Protein AF-A0A2V9UB07-F1 (afdb_monomer_lite)

Structure (mmCIF, N/CA/C/O backbone):
data_AF-A0A2V9UB07-F1
#
_entry.id   AF-A0A2V9UB07-F1
#
loop_
_atom_site.group_PDB
_atom_site.id
_atom_site.type_symbol
_atom_site.label_atom_id
_atom_site.label_alt_id
_atom_site.label_comp_id
_atom_site.label_asym_id
_atom_site.label_entity_id
_atom_site.label_seq_id
_atom_site.pdbx_PDB_ins_code
_atom_site.Cartn_x
_atom_site.Cartn_y
_atom_site.Cartn_z
_atom_site.occupancy
_atom_site.B_iso_or_equiv
_atom_site.auth_seq_id
_atom_site.auth_comp_id
_atom_site.auth_asym_id
_atom_site.auth_atom_id
_atom_site.pdbx_PDB_model_num
ATOM 1 N N . MET A 1 1 ? 18.508 -14.330 -16.072 1.00 61.78 1 MET A N 1
ATOM 2 C CA . MET A 1 1 ? 18.042 -14.260 -14.664 1.00 61.78 1 MET A CA 1
ATOM 3 C C . MET A 1 1 ? 18.662 -13.068 -13.929 1.00 61.78 1 MET A C 1
ATOM 5 O O . MET A 1 1 ? 17.905 -12.271 -13.391 1.00 61.78 1 MET A O 1
ATOM 9 N N . ALA A 1 2 ? 19.992 -12.885 -13.944 1.00 69.31 2 ALA A N 1
ATOM 10 C CA . ALA A 1 2 ? 20.642 -11.715 -13.329 1.00 69.31 2 ALA A CA 1
ATOM 11 C C . ALA A 1 2 ? 20.252 -10.382 -14.002 1.00 69.31 2 ALA A C 1
ATOM 13 O O . ALA A 1 2 ? 19.905 -9.424 -13.314 1.00 69.31 2 ALA A O 1
ATOM 14 N N . ASP A 1 3 ? 20.192 -10.355 -15.337 1.00 76.75 3 ASP A N 1
ATOM 15 C CA . ASP A 1 3 ? 19.855 -9.136 -16.090 1.00 76.75 3 ASP A CA 1
ATOM 16 C C . ASP A 1 3 ? 18.443 -8.624 -15.774 1.00 76.75 3 ASP A C 1
ATOM 18 O O . ASP A 1 3 ? 18.246 -7.439 -15.534 1.00 76.75 3 ASP A O 1
ATOM 22 N N . SER A 1 4 ? 17.460 -9.522 -15.646 1.00 80.81 4 SER A N 1
ATOM 23 C CA . SER A 1 4 ? 16.085 -9.150 -15.283 1.00 80.81 4 SER A CA 1
ATOM 24 C C . SER A 1 4 ? 15.958 -8.594 -13.861 1.00 80.81 4 SER A C 1
ATOM 26 O O . SER A 1 4 ? 15.107 -7.743 -13.612 1.00 80.81 4 SER A O 1
ATOM 28 N N . GLN A 1 5 ? 16.784 -9.059 -12.916 1.00 82.19 5 GLN A N 1
ATOM 29 C CA . GLN A 1 5 ? 16.800 -8.512 -11.554 1.00 82.19 5 GLN A CA 1
ATOM 30 C C . GLN A 1 5 ? 17.458 -7.132 -11.520 1.00 82.19 5 GLN A C 1
ATOM 32 O O . GLN A 1 5 ? 16.958 -6.231 -10.846 1.00 82.19 5 GLN A O 1
ATOM 37 N N . LEU A 1 6 ? 18.543 -6.955 -12.277 1.00 86.69 6 LEU A N 1
ATOM 38 C CA . LEU A 1 6 ? 19.225 -5.674 -12.404 1.00 86.69 6 LEU A CA 1
ATOM 39 C C . LEU A 1 6 ? 18.322 -4.621 -13.058 1.00 86.69 6 LEU A C 1
ATOM 41 O O . LEU A 1 6 ? 18.209 -3.517 -12.531 1.00 86.69 6 LEU A O 1
ATOM 45 N N . GLU A 1 7 ? 17.638 -4.961 -14.150 1.00 88.31 7 GLU A N 1
ATOM 46 C CA . GLU A 1 7 ? 16.699 -4.046 -14.809 1.00 88.31 7 GLU A CA 1
ATOM 47 C C . GLU A 1 7 ? 15.520 -3.684 -13.902 1.00 88.31 7 GLU A C 1
ATOM 49 O O . GLU A 1 7 ? 15.155 -2.513 -13.794 1.00 88.31 7 GLU A O 1
ATOM 54 N N . ARG A 1 8 ? 14.984 -4.651 -13.147 1.00 88.50 8 ARG A N 1
ATOM 55 C CA . ARG A 1 8 ? 13.946 -4.370 -12.148 1.00 88.50 8 ARG A CA 1
ATOM 56 C C . ARG A 1 8 ? 14.443 -3.410 -11.067 1.00 88.50 8 ARG A C 1
ATOM 58 O O . ARG A 1 8 ? 13.724 -2.487 -10.697 1.00 88.50 8 ARG A O 1
ATOM 65 N N . LEU A 1 9 ? 15.664 -3.604 -10.568 1.00 90.88 9 LEU A N 1
ATOM 66 C CA . LEU A 1 9 ? 16.254 -2.726 -9.559 1.00 90.88 9 LEU A CA 1
ATOM 67 C C . LEU A 1 9 ? 16.493 -1.311 -10.103 1.00 90.88 9 LEU A C 1
ATOM 69 O O . LEU A 1 9 ? 16.225 -0.339 -9.397 1.00 90.88 9 LEU A O 1
ATOM 73 N N . LYS A 1 10 ? 16.974 -1.186 -11.345 1.00 92.38 10 LYS A N 1
ATOM 74 C CA . LYS A 1 10 ? 17.146 0.109 -12.021 1.00 92.38 10 LYS A CA 1
ATOM 75 C C . LYS A 1 10 ? 15.808 0.820 -12.200 1.00 92.38 10 LYS A C 1
ATOM 77 O O . LYS A 1 10 ? 15.701 1.979 -11.819 1.00 92.38 10 LYS A O 1
ATOM 82 N N . SER A 1 11 ? 14.793 0.118 -12.707 1.00 92.38 11 SER A N 1
ATOM 83 C CA . SER A 1 11 ? 13.438 0.653 -12.878 1.00 92.38 11 SER A CA 1
ATOM 84 C C . SER A 1 11 ? 12.843 1.110 -11.546 1.00 92.38 11 SER A C 1
ATOM 86 O O . SER A 1 11 ? 12.338 2.225 -11.454 1.00 92.38 11 SER A O 1
ATOM 88 N N . PHE A 1 12 ? 12.988 0.301 -10.492 1.00 93.81 12 PHE A N 1
ATOM 89 C CA . PHE A 1 12 ? 12.552 0.671 -9.149 1.00 93.81 12 PHE A CA 1
ATOM 90 C C . PHE A 1 12 ? 13.232 1.961 -8.675 1.00 93.81 12 PHE A C 1
ATOM 92 O O . PHE A 1 12 ? 12.553 2.888 -8.252 1.00 93.81 12 PHE A O 1
ATOM 99 N N . ARG A 1 13 ? 14.565 2.053 -8.773 1.00 94.06 13 ARG A N 1
ATOM 100 C CA . ARG A 1 13 ? 15.310 3.248 -8.340 1.00 94.06 13 ARG A CA 1
ATOM 101 C C . ARG A 1 13 ? 14.962 4.489 -9.155 1.00 94.06 13 ARG A C 1
ATOM 103 O O . ARG A 1 13 ? 14.794 5.546 -8.562 1.00 94.06 13 ARG A O 1
ATOM 110 N N . GLY A 1 14 ? 14.835 4.351 -10.475 1.00 95.75 14 GLY A N 1
ATOM 111 C CA . GLY A 1 14 ? 14.438 5.449 -11.355 1.00 95.75 14 GLY A CA 1
ATOM 112 C C . GLY A 1 14 ? 13.073 6.010 -10.967 1.00 95.75 14 GLY A C 1
ATOM 113 O O . GLY A 1 14 ? 12.941 7.213 -10.781 1.00 95.75 14 GLY A O 1
ATOM 114 N N . PHE A 1 15 ? 12.101 5.131 -10.711 1.00 96.00 15 PHE A N 1
ATOM 115 C CA . PHE A 1 15 ? 10.779 5.542 -10.243 1.00 96.00 15 PHE A CA 1
ATOM 116 C C . PHE A 1 15 ? 10.839 6.305 -8.911 1.00 96.00 15 PHE A C 1
ATOM 118 O O . PHE A 1 15 ? 10.195 7.341 -8.760 1.00 96.00 15 PHE A O 1
ATOM 125 N N . ILE A 1 16 ? 11.607 5.807 -7.932 1.00 94.44 16 ILE A N 1
ATOM 126 C CA . ILE A 1 16 ? 11.748 6.489 -6.636 1.00 94.44 16 ILE A CA 1
ATOM 127 C C . ILE A 1 16 ? 12.369 7.877 -6.817 1.00 94.44 16 ILE A C 1
ATOM 129 O O . ILE A 1 16 ? 11.863 8.832 -6.240 1.00 94.44 16 ILE A O 1
ATOM 133 N N . GLN A 1 17 ? 13.394 8.008 -7.659 1.00 95.69 17 GLN A N 1
ATOM 134 C CA . GLN A 1 17 ? 14.027 9.295 -7.941 1.00 95.69 17 GLN A CA 1
ATOM 135 C C . GLN A 1 17 ? 13.060 10.291 -8.602 1.00 95.69 17 GLN A C 1
ATOM 137 O O . GLN A 1 17 ? 13.050 11.467 -8.248 1.00 95.69 17 GLN A O 1
ATOM 142 N N . GLU A 1 18 ? 12.231 9.841 -9.545 1.0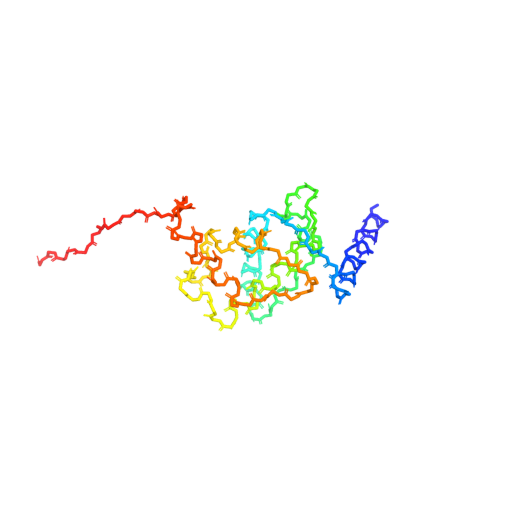0 95.12 18 GLU A N 1
ATOM 143 C CA . GLU A 1 18 ? 11.201 10.690 -10.155 1.00 95.12 18 GLU A CA 1
ATOM 144 C C . GLU A 1 18 ? 10.171 11.147 -9.113 1.00 95.12 18 GLU A C 1
ATOM 146 O O . GLU A 1 18 ? 9.819 12.327 -9.059 1.00 95.12 18 GLU A O 1
ATOM 151 N N . ALA A 1 19 ? 9.727 10.247 -8.231 1.00 94.12 19 ALA A N 1
ATOM 152 C CA . ALA A 1 19 ? 8.836 10.606 -7.131 1.00 94.12 19 ALA A CA 1
ATOM 153 C C . ALA A 1 19 ? 9.508 11.585 -6.145 1.00 94.12 19 ALA A C 1
ATOM 155 O O . ALA A 1 19 ? 8.890 12.545 -5.699 1.00 94.12 19 ALA A O 1
ATOM 156 N N . GLU A 1 20 ? 10.791 11.430 -5.832 1.00 93.06 20 GLU A N 1
ATOM 157 C CA . GLU A 1 20 ? 11.532 12.405 -5.014 1.00 93.06 20 GLU A CA 1
ATOM 158 C C . GLU A 1 20 ? 11.579 13.799 -5.661 1.00 93.06 20 GLU A C 1
ATOM 160 O O . GLU A 1 20 ? 11.609 14.806 -4.957 1.00 93.06 20 GLU A O 1
ATOM 165 N N . GLN A 1 21 ? 11.506 13.870 -6.991 1.00 94.31 21 GLN A N 1
ATOM 166 C CA . GLN A 1 21 ? 11.424 15.117 -7.760 1.00 94.31 21 GLN A CA 1
ATOM 167 C C . GLN A 1 21 ? 9.990 15.651 -7.918 1.00 94.31 21 GLN A C 1
ATOM 169 O O . GLN A 1 21 ? 9.773 16.638 -8.619 1.00 94.31 21 GLN A O 1
ATOM 174 N N . GLY A 1 22 ? 9.006 15.030 -7.262 1.00 92.94 22 GLY A N 1
ATOM 175 C CA . GLY A 1 22 ? 7.611 15.471 -7.278 1.00 92.94 22 GLY A CA 1
ATOM 176 C C . GLY A 1 22 ? 6.742 14.812 -8.349 1.00 92.94 22 GLY A C 1
ATOM 177 O O . GLY A 1 22 ? 5.594 15.226 -8.519 1.00 92.94 22 GLY A O 1
ATOM 178 N N . ALA A 1 23 ? 7.237 13.794 -9.065 1.00 94.62 23 ALA A N 1
ATOM 179 C CA . ALA A 1 23 ? 6.419 13.064 -10.029 1.00 94.62 23 ALA A CA 1
ATOM 180 C C . ALA A 1 23 ? 5.212 12.399 -9.352 1.00 94.62 23 ALA A C 1
ATOM 182 O O . ALA A 1 23 ? 5.267 11.975 -8.195 1.00 94.62 23 ALA A O 1
ATOM 183 N N . SER A 1 24 ? 4.104 12.302 -10.083 1.00 93.44 24 SER A N 1
ATOM 184 C CA . SER A 1 24 ? 2.890 11.676 -9.564 1.00 93.44 24 SER A CA 1
ATOM 185 C C . SER A 1 24 ? 3.083 10.171 -9.383 1.00 93.44 24 SER A C 1
ATOM 187 O O . SER A 1 24 ? 3.574 9.482 -10.278 1.00 93.44 24 SER A O 1
ATOM 189 N N . VAL A 1 25 ? 2.667 9.650 -8.230 1.00 95.50 25 VAL A N 1
ATOM 190 C CA . VAL A 1 25 ? 2.704 8.218 -7.930 1.00 95.50 25 VAL A CA 1
ATOM 191 C C . VAL A 1 25 ? 1.342 7.616 -8.282 1.00 95.50 25 VAL A C 1
ATOM 193 O O . VAL A 1 25 ? 0.330 7.982 -7.669 1.00 95.50 25 VAL A O 1
ATOM 196 N N . PRO A 1 26 ? 1.277 6.672 -9.239 1.00 95.81 26 PRO A N 1
ATOM 197 C CA . PRO A 1 26 ? 0.010 6.159 -9.725 1.00 95.81 26 PRO A CA 1
ATOM 198 C C . PRO A 1 26 ? -0.742 5.410 -8.616 1.00 95.81 26 PRO A C 1
ATOM 200 O O . PRO A 1 26 ? -0.125 4.923 -7.655 1.00 95.81 26 PRO A O 1
ATOM 203 N N . PRO A 1 27 ? -2.075 5.301 -8.733 1.00 96.88 27 PRO A N 1
ATOM 204 C CA . PRO A 1 27 ? -2.851 4.392 -7.910 1.00 96.88 27 PRO A CA 1
ATOM 205 C C . PRO A 1 27 ? -2.350 2.951 -8.040 1.00 96.88 27 PRO A C 1
ATOM 207 O O . PRO A 1 27 ? -1.804 2.554 -9.072 1.00 96.88 27 PRO A O 1
ATOM 210 N N . VAL A 1 28 ? -2.551 2.166 -6.989 1.00 97.50 28 VAL A N 1
ATOM 211 C CA . VAL A 1 28 ? -2.182 0.743 -6.940 1.00 97.50 28 VAL A CA 1
ATOM 212 C C . VAL A 1 28 ? -3.379 -0.099 -6.512 1.00 97.50 28 VAL A C 1
ATOM 214 O O . VAL A 1 28 ? -4.444 0.436 -6.214 1.00 97.50 28 VAL A O 1
ATOM 217 N N . SER A 1 29 ? -3.224 -1.421 -6.475 1.00 97.56 29 SER A N 1
ATOM 218 C CA . SER A 1 29 ? -4.232 -2.284 -5.862 1.00 97.56 29 SER A CA 1
ATOM 219 C C . SER A 1 29 ? -4.200 -2.150 -4.337 1.00 97.56 29 SER A C 1
ATOM 221 O O . SER A 1 29 ? -3.131 -2.206 -3.724 1.00 97.56 29 SER A O 1
ATOM 223 N N . ALA A 1 30 ? -5.373 -2.016 -3.716 1.00 97.12 30 ALA A N 1
ATOM 224 C CA . ALA A 1 30 ? -5.506 -2.069 -2.260 1.00 97.12 30 ALA A CA 1
ATOM 225 C C . ALA A 1 30 ? -5.101 -3.446 -1.706 1.00 97.12 30 ALA A C 1
ATOM 227 O O . ALA A 1 30 ? -4.481 -3.520 -0.645 1.00 97.12 30 ALA A O 1
ATOM 228 N N . ASP A 1 31 ? -5.357 -4.517 -2.463 1.00 97.19 31 ASP A N 1
ATOM 229 C CA . ASP A 1 31 ? -4.974 -5.877 -2.079 1.00 97.19 31 ASP A CA 1
ATOM 230 C C . ASP A 1 31 ? -3.453 -6.034 -2.022 1.00 97.19 31 ASP A C 1
ATOM 232 O O . ASP A 1 31 ? -2.938 -6.640 -1.087 1.00 97.19 31 ASP A O 1
ATOM 236 N N . ASP A 1 32 ? -2.713 -5.427 -2.960 1.00 97.56 32 ASP A N 1
ATOM 237 C CA . ASP A 1 32 ? -1.243 -5.454 -2.937 1.00 97.56 32 ASP A CA 1
ATOM 238 C C . ASP A 1 32 ? -0.696 -4.759 -1.681 1.00 97.56 32 ASP A C 1
ATOM 240 O O . ASP A 1 32 ? 0.251 -5.250 -1.063 1.00 97.56 32 ASP A O 1
ATOM 244 N N . LEU A 1 33 ? -1.309 -3.642 -1.264 1.00 96.56 33 LEU A N 1
ATOM 245 C CA . LEU A 1 33 ? -0.937 -2.952 -0.024 1.00 96.56 33 LEU A CA 1
ATOM 246 C C . LEU A 1 33 ? -1.248 -3.798 1.212 1.00 96.56 33 LEU A C 1
ATOM 248 O O . LEU A 1 33 ? -0.404 -3.893 2.104 1.00 96.56 33 LEU A O 1
ATOM 252 N N . LYS A 1 34 ? -2.424 -4.432 1.258 1.00 96.44 34 LYS A N 1
ATOM 253 C CA . LYS A 1 34 ? -2.836 -5.303 2.367 1.00 96.44 34 LYS A CA 1
ATOM 254 C C . LYS A 1 34 ? -1.932 -6.529 2.484 1.00 96.44 34 LYS A C 1
ATOM 256 O O . LYS A 1 34 ? -1.433 -6.832 3.567 1.00 96.44 34 LYS A O 1
ATOM 261 N N . LEU A 1 35 ? -1.648 -7.199 1.366 1.00 95.75 35 LEU A N 1
ATOM 262 C CA . LEU A 1 35 ? -0.732 -8.340 1.314 1.00 95.75 35 LEU A CA 1
ATOM 263 C C . LEU A 1 35 ? 0.681 -7.943 1.754 1.00 95.75 35 LEU A C 1
ATOM 265 O O . LEU A 1 35 ? 1.300 -8.650 2.553 1.00 95.75 35 LEU A O 1
ATOM 269 N N . LEU A 1 36 ? 1.185 -6.797 1.286 1.00 94.44 36 LEU A N 1
ATOM 270 C CA . LEU A 1 36 ? 2.502 -6.301 1.678 1.00 94.44 36 LEU A CA 1
ATOM 271 C C . LEU A 1 36 ? 2.576 -5.949 3.170 1.00 94.44 36 LEU A C 1
ATOM 273 O O . LEU A 1 36 ? 3.558 -6.304 3.826 1.00 94.44 36 LEU A O 1
ATOM 277 N N . HIS A 1 37 ? 1.538 -5.308 3.714 1.00 93.50 37 HIS A N 1
ATOM 278 C CA . HIS A 1 37 ? 1.431 -4.979 5.139 1.00 93.50 37 HIS A CA 1
ATOM 279 C C . HIS A 1 37 ? 1.456 -6.234 6.011 1.00 93.50 37 HIS A C 1
ATOM 281 O O . HIS A 1 37 ? 2.247 -6.316 6.952 1.00 93.50 37 HIS A O 1
ATOM 287 N N . ASN A 1 38 ? 0.687 -7.257 5.633 1.00 92.56 38 ASN A N 1
ATOM 288 C CA . ASN A 1 38 ? 0.663 -8.543 6.331 1.00 92.56 38 ASN A CA 1
ATOM 289 C C . ASN A 1 38 ? 2.032 -9.232 6.305 1.00 92.56 38 ASN A C 1
ATOM 291 O O . ASN A 1 38 ? 2.509 -9.706 7.336 1.00 92.56 38 ASN A O 1
ATOM 295 N N . VAL A 1 39 ? 2.718 -9.231 5.157 1.00 91.38 39 VAL A N 1
ATOM 296 C CA . VAL A 1 39 ? 4.091 -9.754 5.061 1.00 91.38 39 VAL A CA 1
ATOM 297 C C . VAL A 1 39 ? 5.044 -8.976 5.972 1.00 91.38 39 VAL A C 1
ATOM 299 O O . VAL A 1 39 ? 5.859 -9.587 6.664 1.00 91.38 39 VAL A O 1
ATOM 302 N N . CYS A 1 40 ? 4.924 -7.648 6.029 1.00 88.06 40 CYS A N 1
ATOM 303 C CA . CYS A 1 40 ? 5.707 -6.808 6.935 1.00 88.06 40 CYS A CA 1
ATOM 304 C C . CYS A 1 40 ? 5.492 -7.186 8.408 1.00 88.06 40 CYS A C 1
ATOM 306 O O . CYS A 1 40 ? 6.465 -7.326 9.151 1.00 88.06 40 CYS A O 1
ATOM 308 N N . ILE A 1 41 ? 4.239 -7.367 8.832 1.00 87.88 41 ILE A N 1
ATOM 309 C CA . ILE A 1 41 ? 3.893 -7.778 10.199 1.00 87.88 41 ILE A CA 1
ATOM 310 C C . ILE A 1 41 ? 4.507 -9.137 10.525 1.00 87.88 41 ILE A C 1
ATOM 312 O O . ILE A 1 41 ? 5.163 -9.288 11.557 1.00 87.88 41 ILE A O 1
ATOM 316 N N . GLU A 1 42 ? 4.335 -10.117 9.639 1.00 87.56 42 GLU A N 1
ATOM 317 C CA . GLU A 1 42 ? 4.851 -11.470 9.841 1.00 87.56 42 GLU A CA 1
ATOM 318 C C . GLU A 1 42 ? 6.380 -11.501 9.911 1.00 87.56 42 GLU A C 1
ATOM 320 O O . GLU A 1 42 ? 6.952 -12.207 10.744 1.00 87.56 42 GLU A O 1
ATOM 325 N N . MET A 1 43 ? 7.067 -10.692 9.101 1.00 83.62 43 MET A N 1
ATOM 326 C CA . MET A 1 43 ? 8.519 -10.543 9.203 1.00 83.62 43 MET A CA 1
ATOM 327 C C . MET A 1 43 ? 8.929 -9.911 10.539 1.00 83.62 43 MET A C 1
ATOM 329 O O . MET A 1 43 ? 9.829 -10.427 11.199 1.00 83.62 43 MET A O 1
ATOM 333 N N . THR A 1 44 ? 8.256 -8.850 10.985 1.00 80.50 44 THR A N 1
ATOM 334 C CA . THR A 1 44 ? 8.567 -8.201 12.270 1.00 80.50 44 THR A CA 1
ATOM 335 C C . THR A 1 44 ? 8.371 -9.150 13.455 1.00 80.50 44 THR A C 1
ATOM 337 O O . THR A 1 44 ? 9.222 -9.194 14.344 1.00 80.50 44 THR A O 1
ATOM 340 N N . LYS A 1 45 ? 7.306 -9.968 13.444 1.00 79.62 45 LYS A N 1
ATOM 341 C CA . LYS A 1 45 ? 7.064 -11.010 14.460 1.00 79.62 45 LYS A CA 1
ATOM 342 C C . LYS A 1 45 ? 8.192 -12.045 14.500 1.00 79.62 45 LYS A C 1
ATOM 344 O O . LYS A 1 45 ? 8.618 -12.447 15.578 1.00 79.62 45 LYS A O 1
ATOM 349 N N . ARG A 1 46 ? 8.690 -12.471 13.333 1.00 76.50 46 ARG A N 1
ATOM 350 C CA . ARG A 1 46 ? 9.738 -13.503 13.216 1.00 76.50 46 ARG A CA 1
ATOM 351 C C . ARG A 1 46 ? 11.134 -13.012 13.598 1.00 76.50 46 ARG A C 1
ATOM 353 O O . ARG A 1 46 ? 11.959 -13.827 13.998 1.00 76.50 46 ARG A O 1
ATOM 360 N N . TYR A 1 47 ? 11.410 -11.715 13.464 1.00 67.62 47 TYR A N 1
ATOM 361 C CA . TYR A 1 47 ? 12.761 -11.158 13.605 1.00 67.62 47 TYR A CA 1
ATOM 362 C C . TYR A 1 47 ? 12.955 -10.227 14.818 1.00 67.62 47 TYR A C 1
ATOM 364 O O . TYR A 1 47 ? 13.843 -9.375 14.795 1.00 67.62 47 TYR A O 1
ATOM 372 N N . SER A 1 48 ? 12.178 -10.413 15.895 1.00 59.41 48 SER A N 1
ATOM 373 C CA . SER A 1 48 ? 12.378 -9.801 17.226 1.00 59.41 48 SER A CA 1
ATOM 374 C C . SER A 1 48 ? 12.802 -8.322 17.203 1.00 59.41 48 SER A C 1
ATOM 376 O O . SER A 1 48 ? 13.803 -7.940 17.807 1.00 59.41 48 SER A O 1
ATOM 378 N N . GLY A 1 49 ? 12.046 -7.478 16.495 1.00 54.72 49 GLY A N 1
ATOM 379 C CA . GLY A 1 49 ? 12.174 -6.019 16.601 1.00 54.72 49 GLY A CA 1
ATOM 380 C C . GLY A 1 49 ? 13.097 -5.331 15.592 1.00 54.72 49 GLY A C 1
ATOM 381 O O . GLY A 1 49 ? 13.253 -4.114 15.667 1.00 54.72 49 GLY A O 1
ATOM 382 N N . LYS A 1 50 ? 13.672 -6.044 14.614 1.00 57.44 50 LYS A N 1
ATOM 383 C CA . LYS A 1 50 ? 14.184 -5.369 13.410 1.00 57.44 50 LYS A CA 1
ATOM 384 C C . LYS A 1 50 ? 13.029 -5.161 12.441 1.00 57.44 50 LYS A C 1
ATOM 386 O O . LYS A 1 50 ? 12.415 -6.140 12.024 1.00 57.44 50 LYS A O 1
ATOM 391 N N . ASP A 1 51 ? 12.768 -3.901 12.084 1.00 57.47 51 ASP A N 1
ATOM 392 C CA . ASP A 1 51 ? 11.927 -3.534 10.941 1.00 57.47 51 ASP A CA 1
ATOM 393 C C . ASP A 1 51 ? 12.400 -4.375 9.746 1.00 57.47 51 ASP A C 1
ATOM 395 O O . ASP A 1 51 ? 13.489 -4.156 9.210 1.00 57.47 51 ASP A O 1
ATOM 399 N N . GLY A 1 52 ? 11.638 -5.419 9.408 1.00 58.84 52 GLY A N 1
ATOM 400 C CA . GLY A 1 52 ? 12.044 -6.393 8.406 1.00 58.84 52 GLY A CA 1
ATOM 401 C C . GLY A 1 52 ? 12.310 -5.680 7.087 1.00 58.84 52 GLY A C 1
ATOM 402 O O . GLY A 1 52 ? 11.423 -5.019 6.548 1.00 58.84 52 GLY A O 1
ATOM 403 N N . VAL A 1 53 ? 13.535 -5.787 6.568 1.00 65.81 53 VAL A N 1
ATOM 404 C CA . VAL A 1 53 ? 13.861 -5.240 5.250 1.00 65.81 53 VAL A CA 1
ATOM 405 C C . VAL A 1 53 ? 13.113 -6.074 4.218 1.00 65.81 53 VAL A C 1
ATOM 407 O O . VAL A 1 53 ? 13.481 -7.217 3.946 1.00 65.81 53 VAL A O 1
ATOM 410 N N . ILE A 1 54 ? 12.051 -5.508 3.649 1.00 79.50 54 ILE A N 1
ATOM 411 C CA . ILE A 1 54 ? 11.378 -6.118 2.509 1.00 79.50 54 ILE A CA 1
ATOM 412 C C . ILE A 1 54 ? 12.266 -5.937 1.282 1.00 79.50 54 ILE A C 1
ATOM 414 O O . ILE A 1 54 ? 12.581 -4.817 0.879 1.00 79.50 54 ILE A O 1
ATOM 418 N N . THR A 1 55 ? 12.663 -7.054 0.677 1.00 86.94 55 THR A N 1
ATOM 419 C CA . THR A 1 55 ? 13.397 -7.045 -0.587 1.00 86.94 55 THR A CA 1
ATOM 420 C C . THR A 1 55 ? 12.437 -6.926 -1.767 1.00 86.94 55 THR A C 1
ATOM 422 O O . THR A 1 55 ? 11.273 -7.327 -1.701 1.00 86.94 55 THR A O 1
ATOM 425 N N . LEU A 1 56 ? 12.948 -6.433 -2.895 1.00 88.31 56 LEU A N 1
ATOM 426 C CA . LEU A 1 56 ? 12.176 -6.327 -4.133 1.00 88.31 56 LEU A CA 1
ATOM 427 C C . LEU A 1 56 ? 11.656 -7.691 -4.622 1.00 88.31 56 LEU A C 1
ATOM 429 O O . LEU A 1 56 ? 10.580 -7.770 -5.209 1.00 88.31 56 LEU A O 1
ATOM 433 N N . ASP A 1 57 ? 12.388 -8.772 -4.343 1.00 89.06 57 ASP A N 1
ATOM 434 C CA . ASP A 1 57 ? 11.954 -10.134 -4.660 1.00 89.06 57 ASP A CA 1
ATOM 435 C C . ASP A 1 57 ? 10.810 -10.619 -3.765 1.00 89.06 57 ASP A C 1
ATOM 437 O O . ASP A 1 57 ? 9.976 -11.389 -4.233 1.00 89.06 57 ASP A O 1
ATOM 441 N N . VAL A 1 58 ? 10.749 -10.186 -2.500 1.00 90.25 58 VAL A N 1
ATOM 442 C CA . VAL A 1 58 ? 9.590 -10.455 -1.636 1.00 90.25 58 VAL A CA 1
ATOM 443 C C . VAL A 1 58 ? 8.376 -9.722 -2.192 1.00 90.25 58 VAL A C 1
ATOM 445 O O . VAL A 1 58 ? 7.352 -10.349 -2.432 1.00 90.25 58 VAL A O 1
ATOM 448 N N . MET A 1 59 ? 8.512 -8.432 -2.515 1.00 93.00 59 MET A N 1
ATOM 449 C CA . MET A 1 59 ? 7.417 -7.661 -3.112 1.00 93.00 59 MET A CA 1
ATOM 450 C C . MET A 1 59 ? 6.891 -8.285 -4.404 1.00 93.00 59 MET A C 1
ATOM 452 O O . MET A 1 59 ? 5.683 -8.411 -4.565 1.00 93.00 59 MET A O 1
ATOM 456 N N . ALA A 1 60 ? 7.787 -8.715 -5.295 1.00 92.44 60 ALA A N 1
ATOM 457 C CA . ALA A 1 60 ? 7.422 -9.331 -6.568 1.00 92.44 60 ALA A CA 1
ATOM 458 C C . ALA A 1 60 ? 6.677 -10.670 -6.420 1.00 92.44 60 ALA A C 1
ATOM 460 O O . ALA A 1 60 ? 5.997 -11.081 -7.354 1.00 92.44 60 ALA A O 1
ATOM 461 N N . ARG A 1 61 ? 6.831 -11.368 -5.286 1.00 93.00 61 ARG A N 1
ATOM 462 C CA . ARG A 1 61 ? 6.089 -12.604 -4.974 1.00 93.00 61 ARG A CA 1
ATOM 463 C C . ARG A 1 61 ? 4.774 -12.331 -4.251 1.00 93.00 61 ARG A C 1
ATOM 465 O O . ARG A 1 61 ? 3.873 -13.155 -4.332 1.00 93.00 61 ARG A O 1
ATOM 472 N N . THR A 1 62 ? 4.704 -11.226 -3.514 1.00 93.94 62 THR A N 1
ATOM 473 C CA . THR A 1 62 ? 3.538 -10.844 -2.711 1.00 93.94 62 THR A CA 1
ATOM 474 C C . THR A 1 62 ? 2.485 -10.114 -3.535 1.00 93.94 62 THR A C 1
ATOM 476 O O . THR A 1 62 ? 1.300 -10.365 -3.358 1.00 93.94 62 THR A O 1
ATOM 479 N N . CYS A 1 63 ? 2.908 -9.197 -4.406 1.00 95.75 63 CYS A N 1
ATOM 480 C CA . CYS A 1 63 ? 1.998 -8.374 -5.195 1.00 95.75 63 CYS A CA 1
ATOM 481 C C . CYS A 1 63 ? 1.532 -9.113 -6.453 1.00 95.75 63 CYS A C 1
ATOM 483 O O . CYS A 1 63 ? 2.194 -10.033 -6.941 1.00 95.75 63 CYS A O 1
ATOM 485 N N . ASN A 1 64 ? 0.423 -8.648 -7.017 1.00 94.94 64 ASN A N 1
ATOM 486 C CA . ASN A 1 64 ? -0.116 -9.152 -8.268 1.00 94.94 64 ASN A CA 1
ATOM 487 C C . ASN A 1 64 ? 0.903 -9.074 -9.426 1.00 94.94 64 ASN A C 1
ATOM 489 O O . ASN A 1 64 ? 1.720 -8.143 -9.490 1.00 94.94 64 ASN A O 1
ATOM 493 N N . PRO A 1 65 ? 0.845 -10.008 -10.396 1.00 92.62 65 PRO A N 1
ATOM 494 C CA . PRO A 1 65 ? 1.666 -9.934 -11.599 1.00 92.62 65 PRO A CA 1
ATOM 495 C C . PRO A 1 65 ? 1.468 -8.601 -12.333 1.00 92.62 65 PRO A C 1
ATOM 497 O O . PRO A 1 65 ? 0.346 -8.213 -12.643 1.00 92.62 65 PRO A O 1
ATOM 500 N N . GLY A 1 66 ? 2.567 -7.903 -12.625 1.00 90.31 66 GLY A N 1
ATOM 501 C CA . GLY A 1 66 ? 2.533 -6.602 -13.303 1.00 90.31 66 GLY A CA 1
ATOM 502 C C . GLY A 1 66 ? 2.293 -5.398 -12.386 1.00 90.31 66 GLY A C 1
ATOM 503 O O . GLY A 1 66 ? 2.274 -4.273 -12.881 1.00 90.31 66 GLY A O 1
ATOM 504 N N . ALA A 1 67 ? 2.163 -5.595 -11.070 1.00 94.62 67 ALA A N 1
ATOM 505 C CA . ALA A 1 67 ? 2.079 -4.491 -10.122 1.00 94.62 67 ALA A CA 1
ATOM 506 C C . ALA A 1 67 ? 3.308 -3.569 -10.215 1.00 94.62 67 ALA A C 1
ATOM 508 O O . ALA A 1 67 ? 4.456 -4.023 -10.300 1.00 94.62 67 ALA A O 1
ATOM 509 N N . ASN A 1 68 ? 3.079 -2.256 -10.136 1.00 95.25 68 ASN A N 1
ATOM 510 C CA . ASN A 1 68 ? 4.160 -1.287 -9.994 1.00 95.25 68 ASN A CA 1
ATOM 511 C C . ASN A 1 68 ? 4.717 -1.359 -8.564 1.00 95.25 68 ASN A C 1
ATOM 513 O O . ASN A 1 68 ? 4.240 -0.682 -7.654 1.00 95.25 68 ASN A O 1
ATOM 517 N N . LEU A 1 69 ? 5.743 -2.191 -8.373 1.00 95.69 69 LEU A N 1
ATOM 518 C CA . LEU A 1 69 ? 6.329 -2.459 -7.058 1.00 95.69 69 LEU A CA 1
ATOM 519 C C . LEU A 1 69 ? 6.865 -1.193 -6.375 1.00 95.69 69 LEU A C 1
ATOM 521 O O . LEU A 1 69 ? 6.793 -1.092 -5.154 1.00 95.69 69 LEU A O 1
ATOM 525 N N . ALA A 1 70 ? 7.377 -0.222 -7.135 1.00 95.06 70 ALA A N 1
ATOM 526 C CA . ALA A 1 70 ? 7.886 1.026 -6.572 1.00 95.06 70 ALA A CA 1
ATOM 527 C C . ALA A 1 70 ? 6.751 1.910 -6.031 1.00 95.06 70 ALA A C 1
ATOM 529 O O . ALA A 1 70 ? 6.837 2.396 -4.903 1.00 95.06 70 ALA A O 1
ATOM 530 N N . ALA A 1 71 ? 5.648 2.031 -6.775 1.00 96.44 71 ALA A N 1
ATOM 531 C CA . ALA A 1 71 ? 4.455 2.738 -6.311 1.00 96.44 71 ALA A CA 1
ATOM 532 C C . ALA A 1 71 ? 3.824 2.060 -5.081 1.00 96.44 71 ALA A C 1
ATOM 534 O O . ALA A 1 71 ? 3.481 2.741 -4.11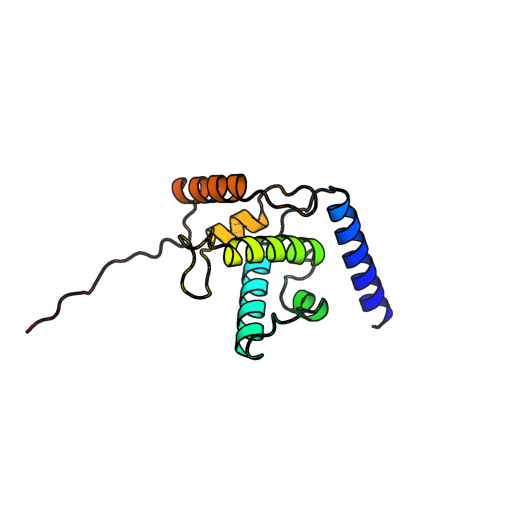3 1.00 96.44 71 ALA A O 1
ATOM 535 N N . VAL A 1 72 ? 3.729 0.721 -5.083 1.00 96.94 72 VAL A N 1
ATOM 536 C CA . VAL A 1 72 ? 3.232 -0.060 -3.934 1.00 96.94 72 VAL A CA 1
ATOM 537 C C . VAL A 1 72 ? 4.120 0.174 -2.711 1.00 96.94 72 VAL A C 1
ATOM 539 O O . VAL A 1 72 ? 3.611 0.475 -1.632 1.00 96.94 72 VAL A O 1
ATOM 542 N N . TRP A 1 73 ? 5.446 0.091 -2.872 1.00 95.00 73 TRP A N 1
ATOM 543 C CA . TRP A 1 73 ? 6.398 0.294 -1.778 1.00 95.00 73 TRP A CA 1
ATOM 544 C C . TRP A 1 73 ? 6.270 1.685 -1.161 1.00 95.00 73 TRP A C 1
ATOM 546 O O . TRP A 1 73 ? 6.262 1.821 0.063 1.00 95.00 73 TRP A O 1
ATOM 556 N N . LEU A 1 74 ? 6.165 2.715 -1.999 1.00 94.88 74 LEU A N 1
ATOM 557 C CA . LEU A 1 74 ? 6.130 4.101 -1.555 1.00 94.88 74 LEU A CA 1
ATOM 558 C C . LEU A 1 74 ? 4.821 4.404 -0.815 1.00 94.88 74 LEU A C 1
ATOM 560 O O . LEU A 1 74 ? 4.864 4.876 0.323 1.00 94.88 74 LEU A O 1
ATOM 564 N N . ARG A 1 75 ? 3.668 4.025 -1.387 1.00 96.31 75 ARG A N 1
ATOM 565 C CA . ARG A 1 75 ? 2.356 4.144 -0.723 1.00 96.31 75 ARG A CA 1
ATOM 566 C C . ARG A 1 75 ? 2.328 3.388 0.607 1.00 96.31 75 ARG A C 1
ATOM 568 O O . ARG A 1 75 ? 1.933 3.950 1.626 1.00 96.31 75 ARG A O 1
ATOM 575 N N . HIS A 1 76 ? 2.834 2.155 0.636 1.00 95.06 76 HIS A N 1
ATOM 576 C CA . HIS A 1 76 ? 2.922 1.360 1.862 1.00 95.06 76 HIS A CA 1
ATOM 577 C C . HIS A 1 76 ? 3.868 1.976 2.908 1.00 95.06 76 HIS A C 1
ATOM 579 O O . HIS A 1 76 ? 3.566 1.977 4.100 1.00 95.06 76 HIS A O 1
ATOM 585 N N . SER A 1 77 ? 5.002 2.543 2.491 1.00 92.69 77 SER A N 1
ATOM 586 C CA . SER A 1 77 ? 5.951 3.194 3.404 1.00 92.69 77 SER A CA 1
ATOM 587 C C . SER A 1 77 ? 5.341 4.423 4.078 1.00 92.69 77 SER A C 1
ATOM 589 O O . SER A 1 77 ? 5.585 4.656 5.265 1.00 92.69 77 SER A O 1
ATOM 591 N N . ARG A 1 78 ? 4.504 5.175 3.354 1.00 94.00 78 ARG A N 1
ATOM 592 C CA . ARG A 1 78 ? 3.741 6.296 3.918 1.00 94.00 78 ARG A CA 1
ATOM 593 C C . ARG A 1 78 ? 2.604 5.841 4.813 1.00 94.00 78 ARG A C 1
ATOM 595 O O . ARG A 1 78 ? 2.486 6.363 5.916 1.00 94.00 78 ARG A O 1
ATOM 602 N N . LEU A 1 79 ? 1.876 4.796 4.431 1.00 94.50 79 LEU A N 1
ATOM 603 C CA . LEU A 1 79 ? 0.895 4.167 5.314 1.00 94.50 79 LEU A CA 1
ATOM 604 C C . LEU A 1 79 ? 1.532 3.728 6.646 1.00 94.50 79 LEU A C 1
ATOM 606 O O . LEU A 1 79 ? 1.043 4.082 7.716 1.00 94.50 79 LEU A O 1
ATOM 610 N N . ARG A 1 80 ? 2.685 3.048 6.603 1.00 91.88 80 ARG A N 1
ATOM 611 C CA . ARG A 1 80 ? 3.437 2.657 7.810 1.00 91.88 80 ARG A CA 1
ATOM 612 C C . ARG A 1 80 ? 3.872 3.843 8.667 1.00 91.88 80 ARG A C 1
ATOM 614 O O . ARG A 1 80 ? 4.039 3.683 9.876 1.00 91.88 80 ARG A O 1
ATOM 621 N N . LEU A 1 81 ? 4.126 5.008 8.072 1.00 92.12 81 LEU A N 1
ATOM 622 C CA . LEU A 1 81 ? 4.442 6.217 8.830 1.00 92.12 81 LEU A CA 1
ATOM 623 C C . LEU A 1 81 ? 3.212 6.712 9.602 1.00 92.12 81 LEU A C 1
ATOM 625 O O . LEU A 1 81 ? 3.333 6.952 10.799 1.00 92.12 81 LEU A O 1
ATOM 629 N N . LEU A 1 82 ? 2.040 6.761 8.959 1.00 94.19 82 LEU A N 1
ATOM 630 C CA . LEU A 1 82 ? 0.778 7.147 9.603 1.00 94.19 82 LEU A CA 1
ATOM 631 C C . LEU A 1 82 ? 0.411 6.205 10.761 1.00 94.19 82 LEU A C 1
ATOM 633 O O . LEU A 1 82 ? 0.039 6.669 11.838 1.00 94.19 82 LEU A O 1
ATOM 637 N N . VAL A 1 83 ? 0.596 4.891 10.573 1.00 93.06 83 VAL A N 1
ATOM 638 C CA . VAL A 1 83 ? 0.423 3.883 11.637 1.00 93.06 83 VAL A CA 1
ATOM 639 C C . VAL A 1 83 ? 1.363 4.162 12.811 1.00 93.06 83 VAL A C 1
ATOM 641 O O . VAL A 1 83 ? 0.926 4.230 13.955 1.00 93.06 83 VAL A O 1
ATOM 644 N N . ARG A 1 84 ? 2.661 4.374 12.547 1.00 90.88 84 ARG A N 1
ATOM 645 C CA . ARG A 1 84 ? 3.657 4.645 13.602 1.00 90.88 84 ARG A CA 1
ATOM 646 C C . ARG A 1 84 ? 3.406 5.951 14.354 1.00 90.88 84 ARG A C 1
ATOM 648 O O . ARG A 1 84 ? 3.790 6.054 15.513 1.00 90.88 84 ARG A O 1
ATOM 655 N N . GLN A 1 85 ? 2.776 6.927 13.709 1.00 92.50 85 GLN A N 1
ATOM 656 C CA . GLN A 1 85 ? 2.369 8.188 14.328 1.00 92.50 85 GLN A CA 1
ATOM 657 C C . GLN A 1 85 ? 1.072 8.066 15.146 1.00 92.50 85 GLN A C 1
ATOM 659 O O . GLN A 1 85 ? 0.683 9.028 15.799 1.00 92.50 85 GLN A O 1
ATOM 664 N N . GLY A 1 86 ? 0.395 6.911 15.117 1.00 93.81 86 GLY A N 1
ATOM 665 C CA . GLY A 1 86 ? -0.866 6.687 15.829 1.00 93.81 86 GLY A CA 1
ATOM 666 C C . GLY A 1 86 ? -2.080 7.357 15.181 1.00 93.81 86 GLY A C 1
ATOM 667 O O . GLY A 1 86 ? -3.169 7.314 15.744 1.00 93.81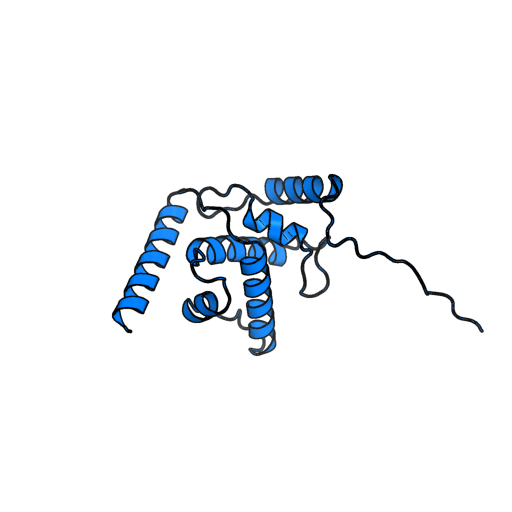 86 GLY A O 1
ATOM 668 N N . LEU A 1 87 ? -1.929 7.939 13.987 1.00 95.12 87 LEU A N 1
ATOM 669 C CA . LEU A 1 87 ? -3.004 8.666 13.299 1.00 95.12 87 LEU A CA 1
ATOM 670 C C . LEU A 1 87 ? -4.135 7.753 12.815 1.00 95.12 87 LEU A C 1
ATOM 672 O O . LEU A 1 87 ? -5.227 8.228 12.525 1.00 95.12 87 LEU A O 1
ATOM 676 N N . LEU A 1 88 ? -3.868 6.449 12.727 1.00 95.75 88 LEU A N 1
ATOM 677 C CA . LEU A 1 88 ? -4.822 5.441 12.271 1.00 95.75 88 LEU A CA 1
ATOM 678 C C . LEU A 1 88 ? -5.370 4.574 13.408 1.00 95.75 88 LEU A C 1
ATOM 680 O O . LEU A 1 88 ? -5.986 3.553 13.135 1.00 95.75 88 LEU A O 1
ATOM 684 N N . ALA A 1 89 ? -5.170 4.975 14.669 1.00 94.75 89 ALA A N 1
ATOM 685 C CA . ALA A 1 89 ? -5.594 4.191 15.830 1.00 94.75 89 ALA A CA 1
ATOM 686 C C . ALA A 1 89 ? -7.102 3.871 15.834 1.00 94.75 89 ALA A C 1
ATOM 688 O O . ALA A 1 89 ? -7.488 2.804 16.298 1.00 94.75 89 ALA A O 1
ATOM 689 N N . GLU A 1 90 ? -7.942 4.760 15.288 1.00 94.50 90 GLU A N 1
ATOM 690 C CA . GLU A 1 90 ? -9.397 4.557 15.163 1.00 94.50 90 GLU A CA 1
ATOM 691 C C . GLU A 1 90 ? -9.768 3.402 14.209 1.00 94.50 90 GLU A C 1
ATOM 693 O O . GLU A 1 90 ? -10.814 2.790 14.391 1.00 94.50 90 GLU A O 1
ATOM 698 N N . TRP A 1 91 ? -8.910 3.087 13.231 1.00 95.56 91 TRP A N 1
ATOM 699 C CA . TRP A 1 91 ? -9.128 2.072 12.182 1.00 95.56 91 TRP A CA 1
ATOM 700 C C . TRP A 1 91 ? -8.108 0.931 12.251 1.00 95.56 91 TRP A C 1
ATOM 702 O O . TRP A 1 91 ? -7.830 0.263 11.251 1.00 95.56 91 TRP A O 1
ATOM 712 N N . GLN A 1 92 ? -7.472 0.771 13.414 1.00 94.12 92 GLN A N 1
ATOM 713 C CA . GLN A 1 92 ? -6.454 -0.237 13.658 1.00 94.12 92 GLN A CA 1
ATOM 714 C C . GLN A 1 92 ? -6.913 -1.209 14.745 1.00 94.12 92 GLN A C 1
ATOM 716 O O . GLN A 1 92 ? -7.188 -0.831 15.884 1.00 94.12 92 GLN A O 1
ATOM 721 N N . HIS A 1 93 ? -6.906 -2.495 14.410 1.00 91.94 93 HIS A N 1
ATOM 722 C CA . HIS A 1 93 ? -7.311 -3.590 15.281 1.00 91.94 93 HIS A CA 1
ATOM 723 C C . HIS A 1 93 ? -6.120 -4.514 15.534 1.00 91.94 93 HIS A C 1
ATOM 725 O O . HIS A 1 93 ? -5.847 -5.469 14.807 1.00 91.94 93 HIS A O 1
ATOM 731 N N . GLY A 1 94 ? -5.350 -4.188 16.576 1.00 88.50 94 GLY A N 1
ATOM 732 C CA . GLY A 1 94 ? -4.079 -4.853 16.846 1.00 88.50 94 GLY A CA 1
ATOM 733 C C . GLY A 1 94 ? -3.058 -4.537 15.751 1.00 88.50 94 GLY A C 1
ATOM 734 O O . GLY A 1 94 ? -2.569 -3.411 15.661 1.00 88.50 94 GLY A O 1
ATOM 735 N N . THR A 1 95 ? -2.712 -5.532 14.933 1.00 86.25 95 THR A N 1
ATOM 736 C CA . THR A 1 95 ? -1.821 -5.348 13.774 1.00 86.25 95 THR A CA 1
ATOM 737 C C . THR A 1 95 ? -2.566 -5.035 12.479 1.00 86.25 95 THR A C 1
ATOM 739 O O . THR A 1 95 ? -1.946 -4.571 11.520 1.00 86.25 95 THR A O 1
ATOM 742 N N . ASP A 1 96 ? -3.874 -5.266 12.455 1.00 89.69 96 ASP A N 1
ATOM 743 C CA . ASP A 1 96 ? -4.681 -5.188 11.244 1.00 89.69 96 ASP A CA 1
ATOM 744 C C . ASP A 1 96 ? -5.255 -3.778 11.080 1.00 89.69 96 ASP A C 1
ATOM 746 O O . ASP A 1 96 ? -5.453 -3.057 12.060 1.00 89.69 96 ASP A O 1
ATOM 750 N N . LEU A 1 97 ? -5.488 -3.373 9.834 1.00 94.25 97 LEU A N 1
ATOM 751 C CA . LEU A 1 97 ? -6.124 -2.104 9.484 1.00 94.25 97 LEU A CA 1
ATOM 752 C C . LEU A 1 97 ? -7.419 -2.388 8.729 1.00 94.25 97 LEU A C 1
ATOM 754 O O . LEU A 1 97 ? -7.508 -3.385 8.008 1.00 94.25 97 LEU A O 1
ATOM 758 N N . ASP A 1 98 ? -8.382 -1.483 8.845 1.00 94.56 98 ASP A N 1
ATOM 759 C CA . ASP A 1 98 ? -9.618 -1.567 8.071 1.00 94.56 98 ASP A CA 1
ATOM 760 C C . ASP A 1 98 ? -9.355 -1.511 6.560 1.00 94.56 98 ASP A C 1
ATOM 762 O O . ASP A 1 98 ? -8.468 -0.802 6.076 1.00 94.56 98 ASP A O 1
ATOM 766 N N . ASP A 1 99 ? -10.198 -2.189 5.780 1.00 94.31 99 ASP A N 1
ATOM 767 C CA . ASP A 1 99 ? -10.076 -2.232 4.317 1.00 94.31 99 ASP A CA 1
ATOM 768 C C . ASP A 1 99 ? -10.153 -0.843 3.669 1.00 94.31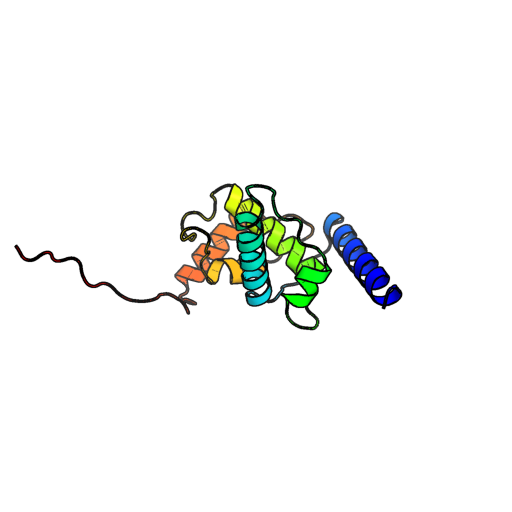 99 ASP A C 1
ATOM 770 O O . ASP A 1 99 ? -9.463 -0.566 2.682 1.00 94.31 99 ASP A O 1
ATOM 774 N N . ALA A 1 100 ? -10.923 0.069 4.270 1.00 94.88 100 ALA A N 1
ATOM 775 C CA . ALA A 1 100 ? -11.007 1.458 3.836 1.00 94.88 100 ALA A CA 1
ATOM 776 C C . ALA A 1 100 ? -9.641 2.168 3.887 1.00 94.88 100 ALA A C 1
ATOM 778 O O . ALA A 1 100 ? -9.334 2.967 3.002 1.00 94.88 100 ALA A O 1
ATOM 779 N N . VAL A 1 101 ? -8.787 1.841 4.862 1.00 96.69 101 VAL A N 1
ATOM 780 C CA . VAL A 1 101 ? -7.442 2.421 4.988 1.00 96.69 101 VAL A CA 1
ATOM 781 C C . VAL A 1 101 ? -6.578 2.029 3.791 1.00 96.69 101 VAL A C 1
ATOM 783 O O . VAL A 1 101 ? -5.938 2.892 3.184 1.00 96.69 101 VAL A O 1
ATOM 786 N N . TYR A 1 102 ? -6.582 0.746 3.412 1.00 97.06 102 TYR A N 1
ATOM 787 C CA . TYR A 1 102 ? -5.830 0.271 2.248 1.00 97.06 102 TYR A CA 1
ATOM 788 C C . TYR A 1 102 ? -6.368 0.864 0.952 1.00 97.06 102 TYR A C 1
ATOM 790 O O . TYR A 1 102 ? -5.581 1.255 0.091 1.00 97.06 102 TYR A O 1
ATOM 798 N N . TRP A 1 103 ? -7.690 0.979 0.818 1.00 96.50 103 TRP A N 1
ATOM 7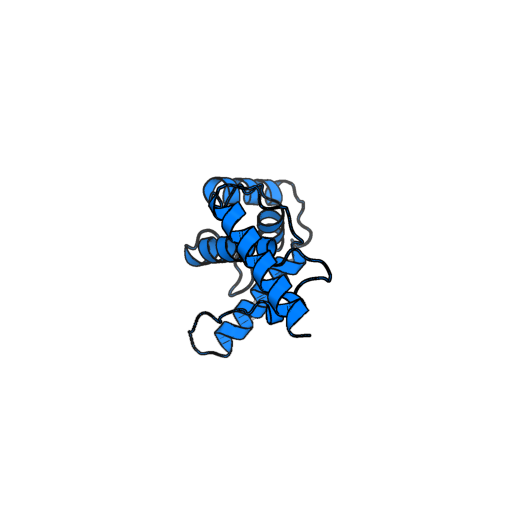99 C CA . TRP A 1 103 ? -8.305 1.578 -0.362 1.00 96.50 103 TRP A CA 1
ATOM 800 C C . TRP A 1 103 ? -7.928 3.054 -0.528 1.00 96.50 103 TRP A C 1
ATOM 802 O O . TRP A 1 103 ? -7.506 3.464 -1.613 1.00 96.50 103 TRP A O 1
ATOM 812 N N . VAL A 1 104 ? -7.999 3.849 0.545 1.00 96.38 104 VAL A N 1
ATOM 813 C CA . VAL A 1 104 ? -7.586 5.259 0.501 1.00 96.38 104 VAL A CA 1
ATOM 814 C C . VAL A 1 104 ? -6.093 5.363 0.208 1.00 96.38 104 VAL A C 1
ATOM 816 O O . VAL A 1 104 ? -5.706 6.090 -0.702 1.00 96.38 104 VAL A O 1
ATOM 819 N N . ALA A 1 105 ? -5.242 4.588 0.885 1.00 96.50 105 ALA A N 1
ATOM 820 C CA . ALA A 1 105 ? -3.801 4.577 0.618 1.00 96.50 105 ALA A CA 1
ATOM 821 C C . ALA A 1 105 ? -3.457 4.170 -0.822 1.00 96.50 105 ALA A C 1
ATOM 823 O O . ALA A 1 105 ? -2.478 4.662 -1.391 1.00 96.50 105 ALA A O 1
ATOM 824 N N . ALA A 1 106 ? -4.265 3.304 -1.429 1.00 96.81 106 ALA A N 1
ATOM 825 C CA . ALA A 1 106 ? -4.094 2.854 -2.801 1.00 96.81 106 ALA A CA 1
ATOM 826 C C . ALA A 1 106 ? -4.461 3.918 -3.841 1.00 96.81 106 ALA A C 1
ATOM 828 O O . ALA A 1 106 ? -3.848 3.949 -4.907 1.00 96.81 106 ALA A O 1
ATOM 829 N N . THR A 1 107 ? -5.437 4.778 -3.547 1.00 95.50 107 THR A N 1
ATOM 830 C CA . THR A 1 107 ? -6.110 5.611 -4.559 1.00 95.50 107 THR A CA 1
ATOM 831 C C . THR A 1 107 ? -5.921 7.105 -4.365 1.00 95.50 107 THR A C 1
ATOM 833 O O . THR A 1 107 ? -6.010 7.853 -5.339 1.00 95.50 107 THR A O 1
ATOM 836 N N . ILE A 1 108 ? -5.620 7.550 -3.142 1.00 94.50 108 ILE A N 1
ATOM 837 C CA . ILE A 1 108 ? -5.422 8.964 -2.845 1.00 94.50 108 ILE A CA 1
ATOM 838 C C . ILE A 1 108 ? -4.342 9.544 -3.773 1.00 94.50 108 ILE A C 1
ATOM 840 O O . ILE A 1 108 ? -3.278 8.920 -3.944 1.00 94.50 108 ILE A O 1
ATOM 844 N N . PRO A 1 109 ? -4.604 10.700 -4.414 1.00 92.75 109 PRO A N 1
ATOM 845 C CA . PRO A 1 109 ? -3.605 11.368 -5.229 1.00 92.75 109 PRO A CA 1
ATOM 846 C C . PRO A 1 109 ? -2.349 11.625 -4.405 1.00 92.75 109 PRO A C 1
ATOM 848 O O . PRO A 1 109 ? -2.422 12.148 -3.295 1.00 92.75 109 PRO A O 1
ATOM 851 N N . MET A 1 110 ? -1.201 11.243 -4.951 1.00 91.62 110 MET A N 1
ATOM 852 C CA . MET A 1 110 ? 0.078 11.409 -4.281 1.00 91.62 110 MET A CA 1
ATOM 853 C C . MET A 1 110 ? 1.067 11.954 -5.297 1.00 91.62 110 MET A C 1
ATOM 855 O O . MET A 1 110 ? 1.333 11.324 -6.322 1.00 91.62 110 MET A O 1
ATOM 859 N N . ASN A 1 111 ? 1.546 13.164 -5.031 1.00 88.88 111 ASN A N 1
ATOM 860 C CA . ASN A 1 111 ? 2.540 13.828 -5.855 1.00 88.88 111 ASN A CA 1
ATOM 861 C C . ASN A 1 111 ? 3.846 13.842 -5.084 1.00 88.88 111 ASN A C 1
ATOM 863 O O . ASN A 1 111 ? 3.932 14.349 -3.967 1.00 88.88 111 ASN A O 1
ATOM 867 N N . GLY A 1 112 ? 4.842 13.233 -5.698 1.00 89.44 112 GLY A N 1
ATOM 868 C CA . GLY A 1 112 ? 6.104 12.924 -5.084 1.00 89.44 112 GLY A CA 1
ATOM 869 C C . GLY A 1 112 ? 6.017 11.911 -3.952 1.00 89.44 112 GLY A C 1
ATOM 870 O O . GLY A 1 112 ? 5.211 10.978 -3.979 1.00 89.44 112 GLY A O 1
ATOM 871 N N . ILE A 1 113 ? 6.903 12.064 -2.970 1.00 88.44 113 ILE A N 1
ATOM 872 C CA . ILE A 1 113 ? 7.050 11.075 -1.905 1.00 88.44 113 ILE A CA 1
ATOM 873 C C . ILE A 1 113 ? 6.088 11.295 -0.743 1.00 88.44 113 ILE A C 1
ATOM 875 O O . ILE A 1 113 ? 5.914 10.358 0.028 1.00 88.44 113 ILE A O 1
ATOM 879 N N . ASP A 1 114 ? 5.517 12.482 -0.561 1.00 83.94 114 ASP A N 1
ATOM 880 C CA . ASP A 1 114 ? 4.775 12.815 0.654 1.00 83.94 114 ASP A CA 1
ATOM 881 C C . ASP A 1 114 ? 3.280 12.524 0.530 1.00 83.94 114 ASP A C 1
ATOM 883 O O . ASP A 1 114 ? 2.649 12.727 -0.506 1.00 83.94 114 ASP A O 1
ATOM 887 N N . LEU A 1 115 ? 2.720 12.033 1.634 1.00 85.44 115 LEU A N 1
ATOM 888 C CA . LEU A 1 115 ? 1.299 11.774 1.795 1.00 85.44 115 LEU A CA 1
ATOM 889 C C . LEU A 1 115 ? 0.798 12.688 2.906 1.00 85.44 115 LEU A C 1
ATOM 891 O O . LEU A 1 115 ? 1.172 12.489 4.061 1.00 85.44 115 LEU A O 1
ATOM 895 N N . ASP A 1 116 ? -0.008 13.687 2.546 1.00 90.31 116 ASP A N 1
ATOM 896 C CA . ASP A 1 116 ? -0.551 14.648 3.507 1.00 90.31 116 ASP A CA 1
ATOM 897 C C . ASP A 1 116 ? -1.483 13.943 4.513 1.00 90.31 116 ASP A C 1
ATOM 899 O O . ASP A 1 116 ? -2.540 13.438 4.106 1.00 90.31 116 ASP A O 1
ATOM 903 N N . PRO A 1 117 ? -1.126 13.887 5.811 1.00 92.38 117 PRO A N 1
ATOM 904 C CA . PRO A 1 117 ? -1.913 13.165 6.801 1.00 92.38 117 PRO A CA 1
ATOM 905 C C . PRO A 1 117 ? -3.320 13.738 6.979 1.00 92.38 117 PRO A C 1
ATOM 907 O O . PRO A 1 117 ? -4.274 12.977 7.117 1.00 92.38 117 PRO A O 1
ATOM 910 N N . GLU A 1 118 ? -3.480 15.063 6.938 1.00 93.31 118 GLU A N 1
ATOM 911 C CA . GLU A 1 118 ? -4.788 15.701 7.133 1.00 93.31 118 GLU A CA 1
ATOM 912 C C . GLU A 1 118 ? -5.746 15.359 5.991 1.00 93.31 118 GLU A C 1
ATOM 914 O O . GLU A 1 118 ? -6.884 14.936 6.226 1.00 93.31 118 GLU A O 1
ATOM 919 N N . THR A 1 119 ? -5.275 15.464 4.744 1.00 93.81 119 THR A N 1
ATOM 920 C CA . THR A 1 119 ? -6.053 15.045 3.575 1.00 93.81 119 THR A CA 1
ATOM 921 C C . THR A 1 119 ? -6.371 13.556 3.628 1.00 93.81 119 THR A C 1
ATOM 923 O O . THR A 1 119 ? -7.508 13.187 3.332 1.00 93.81 119 THR A O 1
ATOM 926 N N . PHE A 1 120 ? -5.426 12.705 4.042 1.00 95.62 120 PHE A N 1
ATOM 927 C CA . PHE A 1 120 ? -5.665 11.267 4.178 1.00 95.62 120 PHE A CA 1
ATOM 928 C C . PHE A 1 120 ? -6.814 10.967 5.145 1.00 95.62 120 PHE A C 1
ATOM 930 O O . PHE A 1 120 ? -7.760 10.269 4.781 1.00 95.62 120 PHE A O 1
ATOM 937 N N . ILE A 1 121 ? -6.768 11.532 6.355 1.00 96.12 121 ILE A N 1
ATOM 938 C CA . ILE A 1 121 ? -7.787 11.308 7.388 1.00 96.12 121 ILE A CA 1
ATOM 939 C C . ILE A 1 121 ? -9.148 11.851 6.952 1.00 96.12 121 ILE A C 1
ATOM 941 O O . ILE A 1 121 ? -10.167 11.186 7.148 1.00 96.12 121 ILE A O 1
ATOM 945 N N . ARG A 1 122 ? -9.180 13.031 6.321 1.00 95.44 122 ARG A N 1
ATOM 946 C CA . ARG A 1 122 ? -10.420 13.597 5.776 1.00 95.44 122 ARG A CA 1
ATOM 947 C C . ARG A 1 122 ? -11.047 12.663 4.741 1.00 95.44 122 ARG A C 1
ATOM 949 O O . ARG A 1 122 ? -12.223 12.339 4.858 1.00 95.44 122 ARG A O 1
ATOM 956 N N . VAL A 1 123 ? -10.262 12.200 3.765 1.00 94.62 123 VAL A N 1
ATOM 957 C CA . VAL A 1 123 ? -10.746 11.291 2.714 1.00 94.62 123 VAL A CA 1
ATOM 958 C C . VAL A 1 123 ? -11.209 9.959 3.304 1.00 94.62 123 VAL A C 1
ATOM 960 O O . VAL A 1 123 ? -12.248 9.449 2.897 1.00 94.62 123 VAL A O 1
ATOM 963 N N . LEU A 1 124 ? -10.489 9.412 4.287 1.00 95.38 124 LEU A N 1
ATOM 964 C CA . LEU A 1 124 ? -10.871 8.171 4.961 1.00 95.38 124 LEU A CA 1
ATOM 965 C C . LEU A 1 124 ? -12.216 8.289 5.681 1.00 95.38 124 LEU A C 1
ATOM 967 O O . LEU A 1 124 ? -13.081 7.430 5.512 1.00 95.38 124 LEU A O 1
ATOM 971 N N . ARG A 1 125 ? -12.425 9.374 6.429 1.00 94.81 125 ARG A N 1
ATOM 972 C CA . ARG A 1 125 ? -13.701 9.634 7.108 1.00 94.81 125 ARG A CA 1
ATOM 973 C C . ARG A 1 125 ? -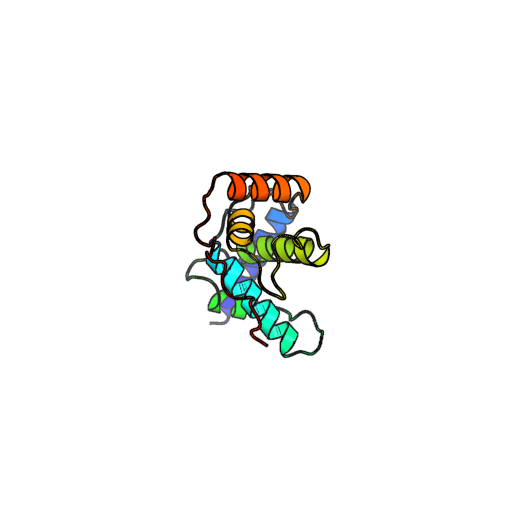14.844 9.812 6.117 1.00 94.81 125 ARG A C 1
ATOM 975 O O . ARG A 1 125 ? -15.902 9.220 6.316 1.00 94.81 125 ARG A O 1
ATOM 982 N N . ASP A 1 126 ? -14.616 10.553 5.036 1.00 92.62 126 ASP A N 1
ATOM 983 C CA . ASP A 1 126 ? -15.607 10.726 3.973 1.00 92.62 126 ASP A CA 1
ATOM 984 C C . ASP A 1 126 ? -15.965 9.388 3.313 1.00 92.62 126 ASP A C 1
ATOM 986 O O . ASP A 1 126 ? -17.140 9.119 3.064 1.00 92.62 126 ASP A O 1
ATOM 990 N N . GLN A 1 127 ? -14.972 8.535 3.054 1.00 87.94 127 GLN A N 1
ATOM 991 C CA . GLN A 1 127 ? -15.171 7.227 2.432 1.00 87.94 127 GLN A CA 1
ATOM 992 C C . GLN A 1 127 ? -16.013 6.300 3.317 1.00 87.94 127 GLN A C 1
ATOM 994 O O . GLN A 1 127 ? -16.931 5.638 2.833 1.00 87.94 127 GLN A O 1
ATOM 999 N N . ILE A 1 128 ? -15.743 6.292 4.623 1.00 87.50 128 ILE A N 1
ATOM 1000 C CA . ILE A 1 128 ? -16.494 5.492 5.597 1.00 87.50 128 ILE A CA 1
ATOM 1001 C C . ILE A 1 128 ? -17.918 6.034 5.761 1.00 87.50 128 ILE A C 1
ATOM 1003 O O . ILE A 1 128 ? -18.876 5.263 5.735 1.00 87.50 128 ILE A O 1
ATOM 1007 N N . ALA A 1 129 ? -18.080 7.357 5.856 1.00 85.56 129 ALA A N 1
ATOM 1008 C CA . ALA A 1 129 ? -19.388 7.999 5.995 1.00 85.56 129 ALA A CA 1
ATOM 1009 C C . ALA A 1 129 ? -20.300 7.778 4.775 1.00 85.56 129 ALA A C 1
ATOM 1011 O O . ALA A 1 129 ? -21.519 7.714 4.920 1.00 85.56 129 ALA A O 1
ATOM 1012 N N . ARG A 1 130 ? -19.724 7.640 3.574 1.00 77.75 130 ARG A N 1
ATOM 1013 C CA . ARG A 1 130 ? -20.468 7.362 2.333 1.00 77.75 130 ARG A CA 1
ATOM 1014 C C . ARG A 1 130 ? -20.963 5.921 2.216 1.00 77.75 130 ARG A C 1
ATOM 1016 O O . ARG A 1 130 ? -21.742 5.638 1.312 1.00 77.75 130 ARG A O 1
ATOM 1023 N N . GLY A 1 131 ? -20.570 5.029 3.125 1.00 61.94 131 GLY A N 1
ATOM 1024 C CA . GLY A 1 131 ? -21.117 3.678 3.168 1.00 61.94 131 GLY A CA 1
ATOM 1025 C C . GLY A 1 131 ? -20.565 2.729 2.105 1.00 61.94 131 GLY A C 1
ATOM 1026 O O . GLY A 1 131 ? -21.168 1.683 1.881 1.00 61.94 131 GLY A O 1
ATOM 1027 N N . ASP A 1 132 ? -19.377 2.983 1.543 1.00 54.41 132 ASP A N 1
ATOM 1028 C CA . ASP A 1 132 ? -18.593 1.958 0.820 1.00 54.41 132 ASP A CA 1
ATOM 1029 C C . ASP A 1 132 ? -17.990 0.919 1.798 1.00 54.41 132 ASP A C 1
ATOM 1031 O O . ASP A 1 132 ? -16.878 0.408 1.648 1.00 54.41 132 ASP A O 1
ATOM 1035 N N . CYS A 1 133 ? -18.760 0.597 2.837 1.00 46.06 133 CYS A N 1
ATOM 1036 C CA . CYS A 1 133 ? -18.463 -0.362 3.872 1.00 46.06 133 CYS A CA 1
ATOM 1037 C C . CYS A 1 133 ? -18.758 -1.771 3.348 1.00 46.06 133 CYS A C 1
ATOM 1039 O O . CYS A 1 133 ? -19.824 -2.333 3.584 1.00 46.06 133 CYS A O 1
ATOM 1041 N N . ARG A 1 134 ? -17.801 -2.373 2.635 1.00 49.56 134 ARG A N 1
ATOM 1042 C CA . ARG A 1 134 ? -17.829 -3.827 2.387 1.00 49.56 134 ARG A CA 1
ATOM 1043 C C . ARG A 1 134 ? -17.410 -4.652 3.609 1.00 49.56 134 ARG A C 1
ATOM 1045 O O . ARG A 1 134 ? -17.524 -5.871 3.561 1.00 49.56 134 ARG A O 1
ATOM 1052 N N . THR A 1 135 ? -16.983 -4.017 4.704 1.00 44.94 135 THR A N 1
ATOM 1053 C CA . THR A 1 135 ? -16.524 -4.709 5.923 1.00 44.94 135 THR A CA 1
ATOM 1054 C C . THR A 1 135 ? -17.057 -4.117 7.221 1.00 44.94 135 THR A C 1
ATOM 1056 O O . THR A 1 135 ? -16.431 -4.256 8.267 1.00 44.94 135 THR A O 1
ATOM 1059 N N . CYS A 1 136 ? -18.246 -3.519 7.202 1.00 42.34 136 CYS A N 1
ATOM 1060 C CA . CYS A 1 136 ? -19.017 -3.381 8.432 1.00 42.34 136 CYS A CA 1
ATOM 1061 C C . CYS A 1 136 ? -19.552 -4.780 8.739 1.00 42.34 136 CYS A C 1
ATOM 1063 O O . CYS A 1 136 ? -20.689 -5.108 8.405 1.00 42.34 136 CYS A O 1
ATOM 1065 N N . THR A 1 137 ? -18.713 -5.654 9.292 1.00 44.06 137 THR A N 1
ATOM 1066 C CA . THR A 1 137 ? -19.211 -6.842 9.976 1.00 44.06 137 THR A CA 1
ATOM 1067 C C . THR A 1 137 ? -20.013 -6.362 11.180 1.00 44.06 137 THR A C 1
ATOM 1069 O O . THR A 1 137 ? -19.470 -6.100 12.248 1.00 44.06 137 THR A O 1
ATOM 1072 N N . ASP A 1 138 ? -21.323 -6.232 10.968 1.00 42.34 138 ASP A N 1
ATOM 1073 C CA . ASP A 1 138 ? -22.358 -6.788 11.845 1.00 42.34 138 ASP A CA 1
ATOM 1074 C C . ASP A 1 138 ? -21.762 -7.977 12.648 1.00 42.34 138 ASP A C 1
ATOM 1076 O O . ASP A 1 138 ? -21.130 -8.853 12.064 1.00 42.34 138 ASP A O 1
ATOM 1080 N N . ARG A 1 139 ? -21.936 -8.131 13.961 1.00 45.00 139 ARG A N 1
ATOM 1081 C CA . ARG A 1 139 ? -23.146 -7.851 14.723 1.00 45.00 139 ARG A CA 1
ATOM 1082 C C . ARG A 1 139 ? -22.870 -8.000 16.224 1.00 45.00 139 ARG A C 1
ATOM 1084 O O . ARG A 1 139 ? -22.069 -8.826 16.648 1.00 45.00 139 ARG A O 1
ATOM 1091 N N . SER A 1 140 ? -23.606 -7.221 17.002 1.00 47.88 140 SER A N 1
ATOM 1092 C CA . SER A 1 140 ? -23.859 -7.385 18.432 1.00 47.88 140 SER A CA 1
ATOM 1093 C C . SER A 1 140 ? -24.361 -8.795 18.812 1.00 47.88 140 SER A C 1
ATOM 1095 O O . SER A 1 140 ? -25.091 -9.412 18.038 1.00 47.88 140 SER A O 1
ATOM 1097 N N . GLY A 1 141 ? -24.045 -9.226 20.043 1.00 43.72 141 GLY A N 1
ATOM 1098 C CA . GLY A 1 141 ? -24.527 -10.446 20.726 1.00 43.72 141 GLY A CA 1
ATOM 1099 C C . GLY A 1 141 ? -23.361 -11.406 21.004 1.00 43.72 141 GLY A C 1
ATOM 1100 O O . GLY A 1 141 ? -22.711 -11.830 20.065 1.00 43.72 141 GLY A O 1
ATOM 1101 N N . GLU A 1 142 ? -22.934 -11.735 22.221 1.00 39.06 142 GLU A N 1
ATOM 1102 C CA . GLU A 1 142 ? -23.620 -11.905 23.502 1.00 39.06 142 GLU A CA 1
ATOM 1103 C C . GLU A 1 142 ? -22.707 -11.445 24.650 1.00 39.06 142 GLU A C 1
ATOM 1105 O O . GLU A 1 142 ? -21.595 -11.941 24.817 1.00 39.06 142 GLU A O 1
ATOM 1110 N N . SER A 1 143 ? -23.221 -10.538 25.476 1.00 47.84 143 SER A N 1
ATOM 1111 C CA . SER A 1 143 ? -22.768 -10.356 26.852 1.00 47.84 143 SER A CA 1
ATOM 1112 C C . SER A 1 143 ? -24.008 -10.439 27.727 1.00 47.84 143 SER A C 1
ATOM 1114 O O . SER A 1 143 ? -24.653 -9.425 27.972 1.00 47.84 143 SER A O 1
ATOM 1116 N N . GLU A 1 144 ? -24.343 -11.637 28.194 1.00 45.47 144 GLU A N 1
ATOM 1117 C CA . GLU A 1 144 ? -25.150 -11.794 29.402 1.00 45.47 144 GLU A CA 1
ATOM 1118 C C . GLU A 1 144 ? -24.604 -12.978 30.215 1.00 45.47 144 GLU A C 1
ATOM 1120 O O . GLU A 1 144 ? -24.580 -14.105 29.718 1.00 45.47 144 GLU A O 1
ATOM 1125 N N . PRO A 1 145 ? -24.114 -12.750 31.446 1.00 51.78 145 PRO A N 1
ATOM 1126 C CA . PRO A 1 145 ? -23.806 -13.822 32.373 1.00 51.78 145 PRO A CA 1
ATOM 1127 C C . PRO A 1 145 ? -25.089 -14.190 33.127 1.00 51.78 145 PRO A C 1
ATOM 1129 O O . PRO A 1 145 ? -25.670 -13.351 33.816 1.00 51.78 145 PRO A O 1
ATOM 1132 N N . LEU A 1 146 ? -25.523 -15.446 33.025 1.00 52.84 146 LEU A N 1
ATOM 1133 C CA . LEU A 1 146 ? -26.497 -16.003 33.962 1.00 52.84 146 LEU A CA 1
ATOM 1134 C C . LEU A 1 146 ? -25.758 -16.588 35.168 1.00 52.84 146 LEU A C 1
ATOM 1136 O O . LEU A 1 146 ? -24.746 -17.275 35.021 1.00 52.84 146 LEU A O 1
ATOM 1140 N N . GLN A 1 147 ? -26.276 -16.206 36.334 1.00 56.62 147 GLN A N 1
ATOM 1141 C CA . GLN A 1 147 ? -25.813 -16.518 37.685 1.00 56.62 147 GLN A CA 1
ATOM 1142 C C . GLN A 1 147 ? -25.806 -18.014 38.004 1.00 56.62 147 GLN A C 1
ATOM 1144 O O . GLN A 1 147 ? -26.666 -18.744 37.461 1.00 56.62 147 GLN A O 1
#

Foldseek 3Di:
DVVVVVVLVVLLVVVLVQLQVFAKQAFFDLQLLQQVLVVQVVQCVVPPHPSRPDDPVNSCVRGDPPTPSNSSVLLSVQLVVCVVVCVQVVQDDPSDGDSLLSVLSRHPIRTGRDDDSVVSVVVSVVCVVVPPCPPPDDDDDDDDDDD

Sequence (147 aa):
MADSQLERLKSFRGFIQEAEQGASVPPVSADDLKLLHNVCIEMTKRYSGKDGVITLDVMARTCNPGANLAAVWLRHSRLRLLVRQGLLAEWQHGTDLDDAVYWVAATIPMNGIDLDPETFIRVLRDQIARGDCRTCTDRSGESEPLQ

Radius of gyration: 17.62 Å; chains: 1; bounding box: 47×32×54 Å

Secondary structure (DSSP, 8-state):
-HHHHHHHHHHHHHHHHHHHTTPEEPP--HHHHHHHHHHHHHHHHHTTTS-----HHHHHHHSPTT--HHHHHHHHHHHHHHHHTTTTGGGEETTEE-HHHHHHHHHS-EETT---HHHHHHHHHHHHHTT--S-------------

pLDDT: mean 85.22, std 16.08, range [39.06, 97.56]